Protein AF-A0A966PU54-F1 (afdb_monomer_lite)

Radius of gyration: 12.37 Å; chains: 1; bounding box: 28×20×30 Å

Foldseek 3Di:
DQWPLVVVVVCVVVVHDDDDDDNDDDDDLVVVVVSCVVVNDFDKDADTRDDDPPLIDTRGDSVCSRVSVVVSVD

Secondary structure (DSSP, 8-state):
--SHHHHHHHHHHTT----S--SS---SHHHHHHHHHHH-S-EEEE-TT--TT-SEEEE-SSTTHHHHHHHHH-

Sequence (74 aa):
MGDKVSSRKAALRGGAPIVPGTTEFLKSADEITQFAKTHGFPVAIKAAYGGGGRGMKVVHDQKSVQEAMESAQR

pLDDT: mean 91.15, std 7.09, range [62.69, 96.94]

Structure (mmCIF, N/CA/C/O backbone):
data_AF-A0A966PU54-F1
#
_entry.id   AF-A0A966PU54-F1
#
loop_
_atom_site.group_PDB
_atom_site.id
_atom_site.type_symbol
_atom_site.label_atom_id
_atom_site.label_alt_id
_atom_site.label_comp_id
_atom_site.label_asym_id
_atom_site.label_entity_id
_atom_site.label_seq_id
_atom_site.pdbx_PDB_ins_code
_atom_site.Cartn_x
_atom_site.Cartn_y
_atom_site.Cartn_z
_atom_site.occupancy
_atom_site.B_iso_or_equiv
_atom_site.auth_seq_id
_atom_site.auth_comp_id
_atom_site.auth_asym_id
_atom_site.auth_atom_id
_atom_site.pdbx_PDB_model_num
ATOM 1 N N . MET A 1 1 ? 14.662 4.496 -9.089 1.00 62.69 1 MET A N 1
ATOM 2 C CA . MET A 1 1 ? 13.320 4.039 -8.672 1.00 62.69 1 MET A CA 1
ATOM 3 C C . MET A 1 1 ? 13.138 4.476 -7.224 1.00 62.69 1 MET A C 1
ATOM 5 O O . MET A 1 1 ? 13.748 3.873 -6.355 1.00 62.69 1 MET A O 1
ATOM 9 N N . GLY A 1 2 ? 12.482 5.613 -6.978 1.00 84.12 2 GLY A N 1
ATOM 10 C CA . GLY A 1 2 ? 12.471 6.248 -5.647 1.00 84.12 2 GLY A CA 1
ATOM 11 C C . GLY A 1 2 ? 11.321 5.797 -4.745 1.00 84.12 2 GLY A C 1
ATOM 12 O O . GLY A 1 2 ? 11.382 5.964 -3.533 1.00 84.12 2 GLY A O 1
ATOM 13 N N . ASP A 1 3 ? 10.282 5.206 -5.333 1.00 91.88 3 ASP A N 1
ATOM 14 C CA . ASP A 1 3 ? 9.059 4.825 -4.640 1.00 91.88 3 ASP A CA 1
ATOM 15 C C . ASP A 1 3 ? 8.463 3.534 -5.227 1.00 91.88 3 ASP A C 1
ATOM 17 O O . ASP A 1 3 ? 8.819 3.066 -6.318 1.00 91.88 3 ASP A O 1
ATOM 21 N N . LYS A 1 4 ? 7.545 2.920 -4.480 1.00 89.94 4 LYS A N 1
ATOM 22 C CA . LYS A 1 4 ? 6.931 1.639 -4.862 1.00 89.94 4 LYS A CA 1
ATOM 23 C C . LYS A 1 4 ? 5.987 1.754 -6.060 1.00 89.94 4 LYS A C 1
ATOM 25 O O . LYS A 1 4 ? 5.833 0.774 -6.789 1.00 89.94 4 LYS A O 1
ATOM 30 N N . VAL A 1 5 ? 5.390 2.922 -6.291 1.00 93.69 5 VAL A N 1
ATOM 31 C CA . VAL A 1 5 ? 4.498 3.161 -7.430 1.00 93.69 5 VAL A CA 1
ATOM 32 C C . VAL A 1 5 ? 5.311 3.244 -8.724 1.00 93.69 5 VAL A C 1
ATOM 34 O O . VAL A 1 5 ? 5.001 2.535 -9.685 1.00 93.69 5 VAL A O 1
ATOM 37 N N . SER A 1 6 ? 6.408 4.009 -8.747 1.00 93.50 6 SER A N 1
ATOM 38 C CA . SER A 1 6 ? 7.318 4.062 -9.902 1.00 93.50 6 SER A CA 1
ATOM 39 C C . SER A 1 6 ? 7.955 2.701 -10.192 1.00 93.50 6 SER A C 1
ATOM 41 O O . SER A 1 6 ? 8.009 2.292 -11.355 1.00 93.50 6 SER A O 1
ATOM 43 N N . SER A 1 7 ? 8.326 1.956 -9.143 1.00 93.38 7 SER A N 1
ATOM 44 C CA . SER A 1 7 ? 8.811 0.569 -9.245 1.00 93.38 7 SER A CA 1
ATOM 45 C C . SER A 1 7 ? 7.797 -0.350 -9.924 1.00 93.38 7 SER A C 1
ATOM 47 O O . SER A 1 7 ? 8.141 -1.075 -10.857 1.00 93.38 7 SER A O 1
ATOM 49 N N . ARG A 1 8 ? 6.527 -0.282 -9.509 1.00 94.44 8 ARG A N 1
ATOM 50 C CA . ARG A 1 8 ? 5.443 -1.069 -10.105 1.00 94.44 8 ARG A CA 1
ATOM 51 C C . ARG A 1 8 ? 5.205 -0.702 -11.567 1.00 94.44 8 ARG A C 1
ATOM 53 O O . ARG A 1 8 ? 5.104 -1.598 -12.399 1.00 94.44 8 ARG A O 1
ATOM 60 N N . LYS A 1 9 ? 5.148 0.595 -11.895 1.00 94.69 9 LYS A N 1
ATOM 61 C CA . LYS A 1 9 ? 4.989 1.057 -13.286 1.00 94.69 9 LYS A CA 1
ATOM 62 C C . LYS A 1 9 ? 6.123 0.539 -14.175 1.00 94.69 9 LYS A C 1
ATOM 64 O O . LYS A 1 9 ? 5.870 0.134 -15.304 1.00 94.69 9 LYS A O 1
ATOM 69 N N . ALA A 1 10 ? 7.360 0.534 -13.677 1.00 95.06 10 ALA A N 1
ATOM 70 C CA . ALA A 1 10 ? 8.496 -0.013 -14.414 1.00 95.06 10 ALA A CA 1
ATOM 71 C C . ALA A 1 10 ? 8.394 -1.534 -14.609 1.00 95.06 10 ALA A C 1
ATOM 73 O O . ALA A 1 10 ? 8.615 -2.003 -15.721 1.00 95.06 10 ALA A O 1
ATOM 74 N N . ALA A 1 11 ? 7.999 -2.281 -13.573 1.00 94.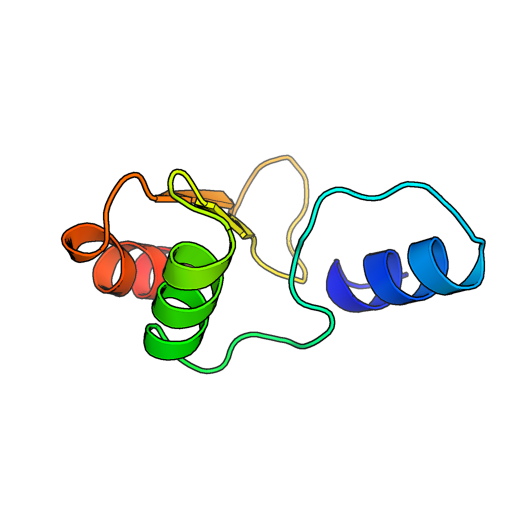94 11 ALA A N 1
ATOM 75 C CA . ALA A 1 11 ? 7.785 -3.726 -13.667 1.00 94.94 11 ALA A CA 1
ATOM 76 C C . ALA A 1 11 ? 6.691 -4.084 -14.691 1.00 94.94 11 ALA A C 1
ATOM 78 O O . ALA A 1 11 ? 6.901 -4.968 -15.517 1.00 94.94 11 ALA A O 1
ATOM 79 N N . LEU A 1 12 ? 5.577 -3.339 -14.700 1.00 94.31 12 LEU A N 1
ATOM 80 C CA . LEU A 1 12 ? 4.514 -3.481 -15.703 1.00 94.31 12 LEU A CA 1
ATOM 81 C C . LEU A 1 12 ? 5.025 -3.236 -17.123 1.00 94.31 12 LEU A C 1
ATOM 83 O O . LEU A 1 1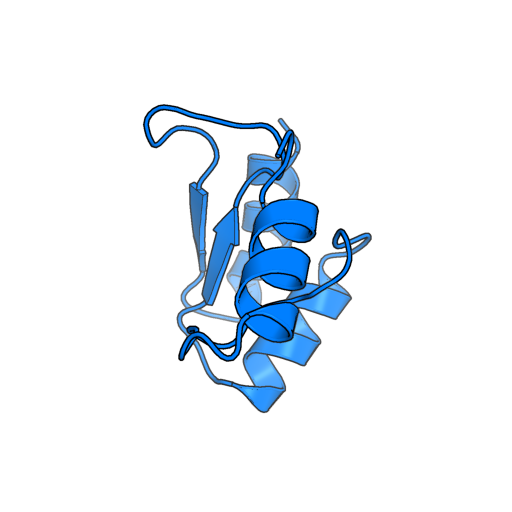2 ? 4.788 -4.053 -18.006 1.00 94.31 12 LEU A O 1
ATOM 87 N N . ARG A 1 13 ? 5.757 -2.134 -17.347 1.00 95.06 13 ARG A N 1
ATOM 88 C CA . ARG A 1 13 ? 6.344 -1.836 -18.667 1.00 95.06 13 ARG A CA 1
ATOM 89 C C . ARG A 1 13 ? 7.335 -2.905 -19.125 1.00 95.06 13 ARG A C 1
ATOM 91 O O . ARG A 1 13 ? 7.454 -3.137 -20.319 1.00 95.06 13 ARG A O 1
ATOM 98 N N . GLY A 1 14 ? 8.038 -3.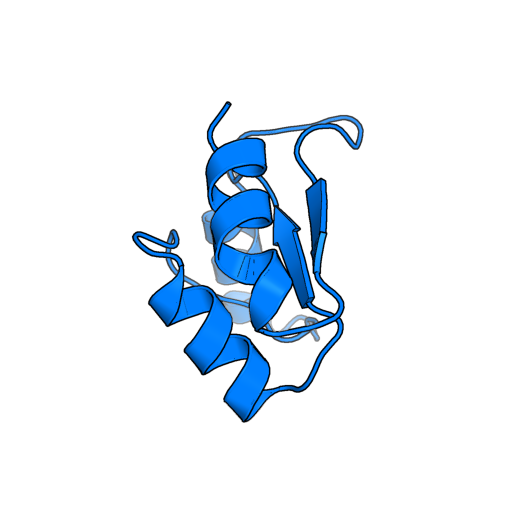535 -18.187 1.00 96.50 14 GLY A N 1
ATOM 99 C CA . GLY A 1 14 ? 8.961 -4.635 -18.459 1.00 96.50 14 GLY A CA 1
ATOM 100 C C . GLY A 1 14 ? 8.289 -5.995 -18.669 1.00 96.50 14 GLY A C 1
ATOM 101 O O . GLY A 1 14 ? 8.999 -6.970 -18.884 1.00 96.50 14 GLY A O 1
ATOM 102 N N . GLY A 1 15 ? 6.957 -6.088 -18.575 1.00 95.56 15 GLY A N 1
ATOM 103 C CA . GLY A 1 15 ? 6.225 -7.349 -18.730 1.00 95.56 15 GLY A CA 1
ATOM 104 C C . GLY A 1 15 ? 6.392 -8.322 -17.560 1.00 95.56 15 GLY A C 1
ATOM 105 O O . GLY A 1 15 ? 6.096 -9.506 -17.702 1.00 95.56 15 GLY A O 1
ATOM 106 N N . ALA A 1 16 ? 6.870 -7.853 -16.403 1.00 95.38 16 ALA A N 1
ATOM 107 C CA . ALA A 1 16 ? 7.025 -8.712 -15.239 1.00 95.38 16 ALA A CA 1
ATOM 108 C C . ALA A 1 16 ? 5.644 -9.140 -14.700 1.00 95.38 16 ALA A C 1
ATOM 110 O O . ALA A 1 16 ? 4.754 -8.292 -14.568 1.00 95.38 16 ALA A 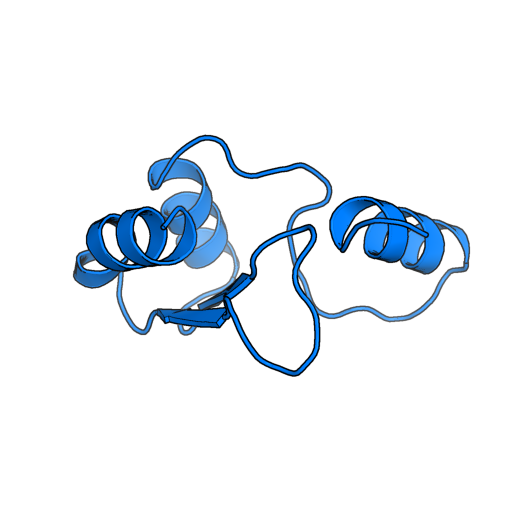O 1
ATOM 111 N N . PRO A 1 17 ? 5.453 -10.419 -14.325 1.00 93.25 17 PRO A N 1
ATOM 112 C CA . PRO A 1 17 ? 4.260 -10.829 -13.600 1.00 93.25 17 PRO A CA 1
ATOM 113 C C . PRO A 1 17 ? 4.292 -10.188 -12.211 1.00 93.25 17 PRO A C 1
ATOM 115 O O . PRO A 1 17 ? 5.240 -10.375 -11.446 1.00 93.25 17 PRO A O 1
ATOM 118 N N . ILE A 1 18 ? 3.264 -9.409 -11.879 1.00 93.50 18 ILE A N 1
ATOM 119 C CA . ILE A 1 18 ? 3.190 -8.703 -10.600 1.00 93.50 18 ILE A CA 1
ATOM 120 C C . ILE A 1 18 ? 1.896 -9.009 -9.858 1.00 93.50 18 ILE A C 1
ATOM 122 O O . ILE A 1 18 ? 0.836 -9.185 -10.453 1.00 93.50 18 ILE A O 1
ATOM 126 N N . VAL A 1 19 ? 1.982 -9.004 -8.529 1.00 93.31 19 VAL A N 1
ATOM 127 C CA . VAL A 1 19 ? 0.809 -9.078 -7.649 1.00 93.31 19 VAL A CA 1
ATOM 128 C C . VAL A 1 19 ? -0.089 -7.861 -7.903 1.00 93.31 19 VAL A C 1
ATOM 130 O O . VAL A 1 19 ? 0.460 -6.755 -8.003 1.00 93.31 19 VAL A O 1
ATOM 133 N N . PRO A 1 20 ? -1.428 -8.004 -7.957 1.00 93.38 20 PRO A N 1
ATOM 134 C CA . PRO A 1 20 ? -2.345 -6.875 -8.086 1.00 93.38 20 PRO A CA 1
ATOM 135 C C . PRO A 1 20 ? -2.051 -5.770 -7.068 1.00 93.38 20 PRO A C 1
ATOM 137 O O . PRO A 1 20 ? -1.696 -6.021 -5.916 1.00 93.38 20 PRO A O 1
ATOM 140 N N . GLY A 1 21 ? -2.149 -4.522 -7.504 1.00 93.88 21 GLY A N 1
ATOM 141 C CA . GLY A 1 21 ? -1.920 -3.365 -6.648 1.00 93.88 21 GLY A CA 1
ATOM 142 C C . GLY A 1 21 ? -2.002 -2.069 -7.432 1.00 93.88 21 GLY A C 1
ATOM 143 O O . GLY A 1 21 ? -1.907 -2.072 -8.660 1.00 93.88 21 GLY A O 1
ATOM 144 N N . THR A 1 22 ? -2.173 -0.964 -6.717 1.00 93.56 22 THR A N 1
ATOM 145 C CA . THR A 1 22 ? -2.405 0.342 -7.332 1.00 93.56 22 THR A CA 1
ATOM 146 C C . THR A 1 22 ? -1.168 0.865 -8.054 1.00 93.56 22 THR A C 1
ATOM 148 O O . THR A 1 22 ? -0.032 0.685 -7.610 1.00 93.56 22 THR A O 1
ATOM 151 N N . THR A 1 23 ? -1.395 1.528 -9.187 1.00 93.31 23 THR A N 1
ATOM 152 C CA . THR A 1 23 ? -0.361 2.235 -9.956 1.00 93.31 23 THR A CA 1
ATOM 153 C C . THR A 1 23 ? -0.328 3.724 -9.655 1.00 93.31 23 THR A C 1
ATOM 155 O O . THR A 1 23 ? 0.470 4.426 -10.251 1.00 93.31 23 THR A O 1
ATOM 158 N N . GLU A 1 24 ? -1.150 4.210 -8.736 1.00 93.50 24 GLU A N 1
ATOM 159 C CA . GLU A 1 24 ? -1.116 5.583 -8.243 1.00 93.50 24 GLU A CA 1
ATOM 160 C C . GLU A 1 24 ? -1.035 5.573 -6.715 1.00 93.50 24 GLU A C 1
ATOM 162 O O . GLU A 1 24 ? -1.326 4.561 -6.062 1.00 93.50 24 GLU A O 1
ATOM 167 N N . PHE A 1 25 ? -0.602 6.699 -6.149 1.00 92.25 25 PHE A N 1
ATOM 168 C CA . PHE A 1 25 ? -0.639 6.904 -4.706 1.00 92.25 25 PHE A CA 1
ATOM 169 C C . PHE A 1 25 ? -2.092 6.985 -4.242 1.00 92.25 25 PHE A C 1
ATOM 171 O O . PHE A 1 25 ? -2.883 7.730 -4.819 1.00 92.25 25 PHE A O 1
ATOM 178 N N . LEU A 1 26 ? -2.405 6.243 -3.183 1.00 91.69 26 LEU A N 1
ATOM 179 C CA . LEU A 1 26 ? -3.710 6.288 -2.533 1.00 91.69 26 LEU A CA 1
ATOM 180 C C . LEU A 1 26 ? -3.923 7.657 -1.881 1.00 91.69 26 LEU A C 1
ATOM 182 O O . LEU A 1 26 ? -3.015 8.160 -1.211 1.00 91.69 26 LEU A O 1
ATOM 186 N N . LYS A 1 27 ? -5.122 8.229 -2.028 1.00 91.06 27 LYS A N 1
ATOM 187 C CA . LYS A 1 27 ? -5.492 9.509 -1.400 1.00 91.06 27 LYS A CA 1
ATOM 188 C C . LYS A 1 27 ? -6.505 9.342 -0.271 1.00 91.06 27 LYS A C 1
ATOM 190 O O . LYS A 1 27 ? -6.584 10.216 0.587 1.00 91.06 27 LYS A O 1
ATOM 195 N N . SER A 1 28 ? -7.244 8.232 -0.237 1.00 93.50 28 SER A N 1
ATOM 196 C CA . SER A 1 28 ? -8.250 7.965 0.798 1.00 93.50 28 SER A CA 1
ATOM 197 C C . SER A 1 28 ? -8.398 6.480 1.156 1.00 93.50 28 SER A C 1
ATOM 199 O O . SER A 1 28 ? -7.938 5.584 0.444 1.00 93.50 28 SER A O 1
ATOM 201 N N . ALA A 1 29 ? -9.073 6.225 2.281 1.00 94.31 29 ALA A N 1
ATOM 202 C CA . ALA A 1 29 ? -9.413 4.887 2.761 1.00 94.31 29 ALA A CA 1
ATOM 203 C C . ALA A 1 29 ? -10.446 4.200 1.852 1.00 94.31 29 ALA A C 1
ATOM 205 O O . ALA A 1 29 ? -10.461 2.972 1.717 1.00 94.31 29 ALA A O 1
ATOM 206 N N . ASP A 1 30 ? -11.270 4.989 1.165 1.00 95.62 30 ASP A N 1
ATOM 207 C CA . ASP A 1 30 ? -12.242 4.491 0.196 1.00 95.62 30 ASP A CA 1
ATOM 208 C C . ASP A 1 30 ? -11.565 3.797 -0.986 1.00 95.62 30 ASP A C 1
ATOM 210 O O . ASP A 1 30 ? -12.042 2.753 -1.429 1.00 95.62 30 ASP A O 1
ATOM 214 N N . GLU A 1 31 ? -10.421 4.303 -1.455 1.00 95.50 31 GLU A N 1
ATOM 215 C CA . GLU A 1 31 ? -9.656 3.654 -2.527 1.00 95.50 31 GLU A CA 1
ATOM 216 C C . GLU A 1 31 ? -9.157 2.262 -2.108 1.00 95.50 31 GLU A C 1
ATOM 218 O O . GLU A 1 31 ? -9.206 1.316 -2.897 1.00 95.50 31 GLU A O 1
ATOM 223 N N . ILE A 1 32 ? -8.744 2.101 -0.845 1.00 95.19 32 ILE A N 1
ATOM 224 C CA . ILE A 1 32 ? -8.352 0.796 -0.290 1.00 95.19 32 ILE A CA 1
ATOM 225 C C . ILE A 1 32 ? -9.567 -0.134 -0.225 1.00 95.19 32 ILE A C 1
ATOM 227 O O . ILE A 1 32 ? -9.476 -1.302 -0.607 1.00 95.19 32 ILE A O 1
ATOM 231 N N . THR A 1 33 ? -10.715 0.383 0.216 1.00 96.38 33 THR A N 1
ATOM 232 C CA . THR A 1 33 ? -11.963 -0.387 0.286 1.00 96.38 33 THR A CA 1
ATOM 233 C C . THR A 1 33 ? -12.420 -0.844 -1.098 1.00 96.38 33 THR A C 1
ATOM 235 O O . THR A 1 33 ? -12.814 -1.997 -1.261 1.00 96.38 33 THR A O 1
ATOM 238 N N . GLN A 1 34 ? -12.354 0.021 -2.113 1.00 96.19 34 GLN A N 1
ATOM 239 C CA . GLN A 1 34 ? -12.686 -0.341 -3.493 1.00 96.19 34 GLN A CA 1
ATOM 240 C C . GLN A 1 34 ? -11.724 -1.394 -4.045 1.00 96.19 34 GLN A C 1
ATOM 242 O O . GLN A 1 34 ? -12.169 -2.382 -4.628 1.00 96.19 34 GLN A O 1
ATOM 247 N N . PHE A 1 35 ? -10.420 -1.236 -3.803 1.00 96.50 35 PHE A N 1
ATOM 248 C CA . PHE A 1 35 ? -9.426 -2.232 -4.191 1.00 96.50 35 PHE A CA 1
ATOM 249 C C . PHE A 1 35 ? -9.718 -3.600 -3.551 1.00 96.50 35 PHE A C 1
ATOM 251 O O . PHE A 1 35 ? -9.732 -4.617 -4.244 1.00 96.50 35 PHE A O 1
ATOM 258 N N . ALA A 1 36 ? -10.020 -3.627 -2.250 1.00 96.44 36 ALA A N 1
ATOM 259 C CA . ALA A 1 36 ? -10.343 -4.852 -1.524 1.00 96.44 36 ALA A CA 1
ATOM 260 C C . ALA A 1 36 ? -11.689 -5.470 -1.944 1.00 96.44 36 ALA A C 1
ATOM 262 O O . ALA A 1 36 ? -11.821 -6.688 -1.947 1.00 96.44 36 ALA A O 1
ATOM 263 N N . LYS A 1 37 ? -12.684 -4.671 -2.352 1.00 96.19 37 LYS A N 1
ATOM 264 C CA . LYS A 1 37 ? -13.936 -5.197 -2.929 1.00 96.19 37 LYS A CA 1
ATOM 265 C C . LYS A 1 37 ? -13.698 -5.930 -4.250 1.00 96.19 37 LYS A C 1
ATOM 267 O O . LYS A 1 37 ? -14.355 -6.932 -4.507 1.00 96.19 37 LYS A O 1
ATOM 272 N N . THR A 1 38 ? -12.754 -5.451 -5.058 1.00 96.81 38 THR A N 1
ATOM 273 C CA . THR A 1 38 ? -12.402 -6.067 -6.345 1.00 96.81 38 THR A CA 1
ATOM 274 C C . THR A 1 38 ? -11.492 -7.287 -6.185 1.00 96.81 38 THR A C 1
ATOM 276 O O . THR A 1 38 ? -11.640 -8.259 -6.920 1.00 96.81 38 THR A O 1
ATOM 279 N N . HIS A 1 39 ? -10.543 -7.250 -5.244 1.00 96.62 39 HIS A N 1
ATOM 280 C CA . HIS A 1 39 ? -9.482 -8.262 -5.130 1.00 96.62 39 HIS A CA 1
ATOM 281 C C . HIS A 1 39 ? -9.571 -9.162 -3.890 1.00 96.62 39 HIS A C 1
ATOM 283 O O . HIS A 1 39 ? -8.827 -10.137 -3.795 1.00 96.62 39 HIS A O 1
ATOM 289 N N . GLY A 1 40 ? -10.480 -8.867 -2.965 1.00 96.94 40 GLY A N 1
ATOM 290 C CA . GLY A 1 40 ? -10.618 -9.553 -1.685 1.00 96.94 40 GLY A CA 1
ATOM 291 C C . GLY A 1 40 ? -9.674 -9.026 -0.600 1.00 96.94 40 GLY A C 1
ATOM 292 O O . GLY A 1 40 ? -8.675 -8.357 -0.862 1.00 96.94 40 GLY A O 1
ATOM 293 N N . PHE A 1 41 ? -10.014 -9.357 0.644 1.00 96.44 41 PHE A N 1
ATOM 294 C CA . PHE A 1 41 ? -9.117 -9.257 1.795 1.00 96.44 41 PHE A CA 1
ATOM 295 C C . PHE A 1 41 ? -8.354 -10.586 1.994 1.00 96.44 41 PHE A C 1
ATOM 297 O O . PHE A 1 41 ? -8.871 -11.637 1.608 1.00 96.44 41 PHE A O 1
ATOM 304 N N . PRO A 1 42 ? -7.166 -10.580 2.632 1.00 96.88 42 PRO A N 1
ATOM 305 C CA . PRO A 1 42 ? -6.474 -9.415 3.186 1.00 96.88 42 PRO A CA 1
ATOM 306 C C . PRO A 1 42 ? -5.766 -8.565 2.121 1.00 96.88 42 PRO A C 1
ATOM 308 O O . PRO A 1 42 ? -5.299 -9.076 1.105 1.00 96.88 42 PRO A O 1
ATOM 311 N N . VAL A 1 43 ? -5.619 -7.264 2.397 1.00 96.50 43 VAL A N 1
ATOM 312 C CA . VAL A 1 43 ? -4.847 -6.326 1.561 1.00 96.50 43 VAL A CA 1
ATOM 313 C C . VAL A 1 43 ? -3.672 -5.739 2.335 1.00 96.50 43 VAL A C 1
ATOM 315 O O . VAL A 1 43 ? -3.747 -5.524 3.542 1.00 96.50 43 VAL A O 1
ATOM 318 N N . ALA A 1 44 ? -2.565 -5.464 1.643 1.00 94.38 44 ALA A N 1
ATOM 319 C CA . ALA A 1 44 ? -1.382 -4.858 2.247 1.00 94.38 44 ALA A CA 1
ATOM 320 C C . ALA A 1 44 ? -1.242 -3.386 1.836 1.00 94.38 44 ALA A C 1
ATOM 322 O O . ALA A 1 44 ? -0.991 -3.085 0.668 1.00 94.38 44 ALA A O 1
ATOM 323 N N . ILE A 1 45 ? -1.309 -2.481 2.810 1.00 92.44 45 ILE A N 1
ATOM 324 C CA . ILE A 1 45 ? -1.001 -1.058 2.648 1.00 92.44 45 ILE A CA 1
ATOM 325 C C . ILE A 1 45 ? 0.501 -0.876 2.866 1.00 92.44 45 ILE A C 1
ATOM 327 O O . ILE A 1 45 ? 1.060 -1.380 3.841 1.00 92.44 45 ILE A O 1
ATOM 331 N N . LYS A 1 46 ? 1.176 -0.175 1.951 1.00 90.69 46 LYS A N 1
ATOM 332 C CA . LYS A 1 46 ? 2.621 0.080 2.017 1.00 90.69 46 LYS A CA 1
ATOM 333 C C . LYS A 1 46 ? 2.917 1.562 1.812 1.00 90.69 46 LYS A C 1
ATOM 335 O O . LYS A 1 46 ? 2.501 2.132 0.808 1.00 90.69 46 LYS A O 1
ATOM 340 N N . ALA A 1 47 ? 3.731 2.141 2.691 1.00 89.19 47 ALA A N 1
ATOM 341 C CA . ALA A 1 47 ? 4.292 3.473 2.507 1.00 89.19 47 ALA A CA 1
ATOM 342 C C . ALA A 1 47 ? 5.114 3.521 1.212 1.00 89.19 47 ALA A C 1
ATOM 344 O O . ALA A 1 47 ? 5.972 2.661 0.976 1.00 89.19 47 ALA A O 1
ATOM 345 N N . ALA A 1 48 ? 4.874 4.521 0.367 1.00 88.19 48 ALA A N 1
ATOM 346 C CA . ALA A 1 48 ? 5.458 4.557 -0.969 1.00 88.19 48 ALA A CA 1
ATOM 347 C C . ALA A 1 48 ? 6.985 4.742 -0.959 1.00 88.19 48 ALA A C 1
ATOM 349 O O . ALA A 1 48 ? 7.674 4.056 -1.714 1.00 88.19 48 ALA A O 1
ATOM 350 N N . TYR A 1 49 ? 7.504 5.565 -0.042 1.00 87.56 49 TYR A N 1
ATOM 351 C CA . TYR A 1 49 ? 8.928 5.914 0.076 1.00 87.56 49 TYR A CA 1
ATOM 352 C C . TYR A 1 49 ? 9.689 5.138 1.177 1.00 87.56 49 TYR A C 1
ATOM 354 O O . TYR A 1 49 ? 10.869 5.377 1.402 1.00 87.56 49 TYR A O 1
ATOM 362 N N . GLY A 1 50 ? 9.043 4.197 1.881 1.00 78.19 50 GLY A N 1
ATOM 363 C CA . GLY A 1 50 ? 9.661 3.462 3.002 1.00 78.19 50 GLY A CA 1
ATOM 364 C C . GLY A 1 50 ? 10.552 2.273 2.598 1.00 78.19 50 GLY A C 1
ATOM 365 O O . GLY A 1 50 ? 10.326 1.644 1.562 1.00 78.19 50 GLY A O 1
ATOM 366 N N . GLY A 1 51 ? 11.508 1.897 3.457 1.00 78.69 51 GLY A N 1
ATOM 367 C CA . GLY A 1 51 ? 12.417 0.751 3.278 1.00 78.69 51 GLY A CA 1
ATOM 368 C C . GLY A 1 51 ? 12.710 -0.002 4.586 1.00 78.69 51 GLY A C 1
ATOM 369 O O . GLY A 1 51 ? 12.487 0.518 5.680 1.00 78.69 51 GLY A O 1
ATOM 370 N N . GLY A 1 52 ? 13.190 -1.248 4.485 1.00 80.88 52 GLY A N 1
ATOM 371 C CA . GLY A 1 52 ? 13.546 -2.076 5.650 1.00 80.88 52 GLY A CA 1
ATOM 372 C C . GLY A 1 52 ? 12.355 -2.682 6.405 1.00 80.88 52 GLY A C 1
ATOM 373 O O . GLY A 1 52 ? 12.420 -2.848 7.616 1.00 80.88 52 GLY A O 1
ATOM 374 N N . GLY A 1 53 ? 11.238 -2.949 5.718 1.00 73.62 53 GLY A N 1
ATOM 375 C CA . GLY A 1 53 ? 10.050 -3.593 6.307 1.00 73.62 53 GLY A CA 1
ATOM 376 C C . GLY A 1 53 ? 9.153 -2.681 7.155 1.00 73.62 53 GLY A C 1
ATOM 377 O O . GLY A 1 53 ? 8.080 -3.102 7.577 1.00 73.62 53 GLY A O 1
ATOM 378 N N . ARG A 1 54 ? 9.545 -1.420 7.366 1.00 76.06 54 ARG A N 1
ATOM 379 C CA . ARG A 1 54 ? 8.766 -0.422 8.114 1.00 76.06 54 ARG A CA 1
ATOM 380 C C . ARG A 1 54 ? 7.740 0.268 7.204 1.00 76.06 54 ARG A C 1
ATOM 382 O O . ARG A 1 54 ? 8.007 0.489 6.022 1.00 76.06 54 ARG A O 1
ATOM 389 N N . GLY A 1 55 ? 6.565 0.595 7.747 1.00 80.50 55 GLY A N 1
ATOM 390 C CA . GLY A 1 55 ? 5.483 1.259 7.004 1.00 80.50 55 GLY A CA 1
ATOM 391 C C . GLY A 1 55 ? 4.620 0.318 6.154 1.00 80.50 55 GLY A C 1
ATOM 392 O O . GLY A 1 55 ? 4.140 0.717 5.094 1.00 80.50 55 GLY A O 1
ATOM 393 N N . MET A 1 56 ? 4.450 -0.940 6.575 1.00 88.56 56 MET A N 1
ATOM 394 C CA . MET A 1 56 ? 3.479 -1.869 5.991 1.00 88.56 56 MET A CA 1
ATOM 395 C C . MET A 1 56 ? 2.409 -2.239 7.019 1.00 88.56 56 MET A C 1
ATOM 397 O O . MET A 1 56 ? 2.734 -2.530 8.170 1.00 88.56 56 MET A O 1
ATOM 401 N N . LYS A 1 57 ? 1.148 -2.269 6.589 1.00 90.75 57 LYS A N 1
ATOM 402 C CA . LYS A 1 57 ? 0.008 -2.750 7.376 1.00 90.75 57 LYS A CA 1
ATOM 403 C C . LYS A 1 57 ? -0.774 -3.770 6.563 1.00 90.75 57 LYS A C 1
ATOM 405 O O . LYS A 1 57 ? -1.001 -3.560 5.374 1.00 90.75 57 LYS A O 1
ATOM 410 N N . VAL A 1 58 ? -1.153 -4.876 7.195 1.00 93.94 58 VAL A N 1
ATOM 411 C CA . VAL A 1 58 ? -2.042 -5.878 6.600 1.00 93.94 58 VAL A CA 1
ATOM 412 C C . VAL A 1 58 ? -3.430 -5.647 7.173 1.00 93.94 58 VAL A C 1
ATOM 414 O O . VAL A 1 58 ? -3.592 -5.568 8.388 1.00 93.94 58 VAL A O 1
ATOM 417 N N . VAL A 1 59 ? -4.405 -5.491 6.289 1.00 95.94 59 VAL A N 1
ATOM 418 C CA . VAL A 1 59 ? -5.794 -5.192 6.623 1.00 95.94 59 VAL A CA 1
ATOM 419 C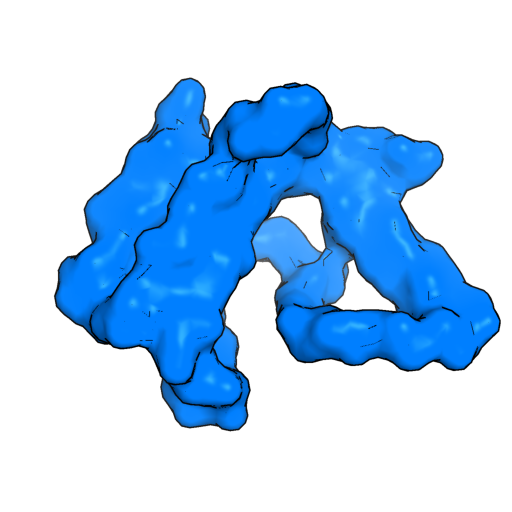 C . VAL A 1 59 ? -6.621 -6.416 6.279 1.00 95.94 59 VAL A C 1
ATOM 421 O O . VAL A 1 59 ? -6.560 -6.898 5.147 1.00 95.94 59 VAL A O 1
ATOM 424 N N . HIS A 1 60 ? -7.352 -6.939 7.258 1.00 96.56 60 HIS A N 1
ATOM 425 C CA . HIS A 1 60 ? -8.087 -8.201 7.134 1.00 96.56 60 HIS A CA 1
ATOM 426 C C . HIS A 1 60 ? -9.573 -8.007 6.829 1.00 96.56 60 HIS A C 1
ATOM 428 O O . HIS A 1 60 ? -10.222 -8.937 6.358 1.00 96.56 60 HIS A O 1
ATOM 434 N N . ASP A 1 61 ? -10.107 -6.812 7.067 1.00 96.56 61 ASP A N 1
ATOM 435 C CA . ASP A 1 61 ? -11.515 -6.507 6.861 1.00 96.56 61 ASP A CA 1
ATOM 436 C C . ASP A 1 61 ? -11.728 -5.027 6.532 1.00 96.56 61 ASP A C 1
ATOM 438 O O . ASP A 1 61 ? -10.850 -4.183 6.696 1.00 96.56 61 ASP A O 1
ATOM 442 N N . GLN A 1 62 ? -12.935 -4.698 6.079 1.00 96.19 62 GLN A N 1
ATOM 443 C CA . GLN A 1 62 ? -13.293 -3.328 5.726 1.00 96.19 62 GLN A CA 1
ATOM 444 C C . GLN A 1 62 ? -13.291 -2.373 6.933 1.00 96.19 62 GLN A C 1
ATOM 446 O O . GLN A 1 62 ? -13.041 -1.183 6.764 1.00 96.19 62 GLN A O 1
ATOM 451 N N . LYS A 1 63 ? -13.561 -2.870 8.147 1.00 96.31 63 LYS A N 1
ATOM 452 C CA . LYS A 1 63 ? -13.692 -2.031 9.351 1.00 96.31 63 LYS A CA 1
ATOM 453 C C . LYS A 1 63 ? -12.342 -1.467 9.796 1.00 96.31 63 LYS A C 1
ATOM 455 O O . LYS A 1 63 ? -12.288 -0.356 10.311 1.00 96.31 63 LYS A O 1
ATOM 460 N N . SER A 1 64 ? -11.266 -2.208 9.551 1.00 95.69 64 SER A N 1
ATOM 461 C CA . SER A 1 64 ? -9.891 -1.840 9.902 1.00 95.69 64 SER A CA 1
ATOM 462 C C . SER A 1 64 ? -9.191 -0.950 8.864 1.00 95.69 64 SER A C 1
ATOM 464 O O . SER A 1 64 ? -8.084 -0.476 9.116 1.00 95.69 64 SER A O 1
ATOM 466 N N . VAL A 1 65 ? -9.814 -0.674 7.709 1.00 95.31 65 VAL A N 1
ATOM 467 C CA . VAL A 1 65 ? -9.187 0.099 6.617 1.00 95.31 65 VAL A CA 1
ATOM 468 C C . VAL A 1 65 ? -8.825 1.525 7.042 1.00 95.31 65 VAL A C 1
ATOM 470 O O . VAL A 1 65 ? -7.708 1.968 6.775 1.00 95.31 65 VAL A O 1
ATOM 473 N N . GLN A 1 66 ? -9.749 2.232 7.700 1.00 94.25 66 GLN A N 1
ATOM 474 C CA . GLN A 1 66 ? -9.553 3.631 8.098 1.00 94.25 66 GLN A CA 1
ATOM 475 C C . GLN A 1 66 ? -8.357 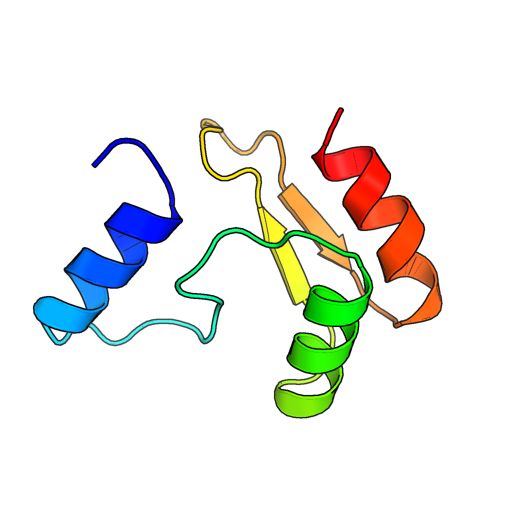3.770 9.049 1.00 94.25 66 GLN A C 1
ATOM 477 O O . GLN A 1 66 ? -7.412 4.507 8.770 1.00 94.25 66 GLN A O 1
ATOM 482 N N . GLU A 1 67 ? -8.355 2.983 10.125 1.00 92.81 67 GLU A N 1
ATOM 483 C CA . GLU A 1 67 ? -7.275 2.968 11.115 1.00 92.81 67 GLU A CA 1
ATOM 484 C C . GLU A 1 67 ? -5.931 2.573 10.483 1.00 92.81 67 GLU A C 1
ATOM 486 O O . GLU A 1 67 ? -4.889 3.172 10.766 1.00 92.81 67 GLU A O 1
ATOM 491 N N . ALA A 1 68 ? -5.939 1.583 9.586 1.00 91.06 68 ALA A N 1
ATOM 492 C CA . ALA A 1 68 ? -4.728 1.137 8.916 1.00 91.06 68 ALA A CA 1
ATOM 493 C C . ALA A 1 68 ? -4.139 2.210 7.987 1.00 91.06 68 ALA A C 1
ATOM 495 O O . ALA A 1 68 ? -2.913 2.326 7.908 1.00 91.06 68 ALA A O 1
ATOM 496 N N . MET A 1 69 ? -4.979 3.010 7.317 1.00 89.12 69 MET A N 1
ATOM 497 C CA . MET A 1 69 ? -4.519 4.138 6.505 1.00 89.12 69 MET A CA 1
ATOM 498 C C . MET A 1 69 ? -3.886 5.227 7.376 1.00 89.12 69 MET A C 1
ATOM 500 O O . MET A 1 69 ? -2.759 5.642 7.106 1.00 89.12 69 MET A O 1
ATOM 504 N N . GLU A 1 70 ? -4.564 5.644 8.445 1.00 88.12 70 GLU A N 1
ATOM 505 C CA . GLU A 1 70 ? -4.056 6.657 9.380 1.00 88.12 70 GLU A CA 1
ATOM 506 C C . GLU A 1 70 ? -2.755 6.210 10.057 1.00 88.12 70 GLU A C 1
ATOM 508 O O . GLU A 1 70 ? -1.835 7.001 10.270 1.00 88.12 70 GLU A O 1
ATOM 513 N N . SER A 1 71 ? -2.636 4.920 10.385 1.00 84.06 71 SER A N 1
ATOM 514 C CA . SER A 1 71 ? -1.396 4.360 10.923 1.00 84.06 71 SER A CA 1
ATOM 515 C C . SER A 1 71 ? -0.274 4.270 9.885 1.00 84.06 71 SER A C 1
ATOM 517 O O . SER A 1 71 ? 0.880 4.197 10.298 1.00 84.06 71 SER A O 1
ATOM 519 N N . ALA A 1 72 ? -0.576 4.204 8.587 1.00 81.19 72 ALA A N 1
ATOM 520 C CA . ALA A 1 72 ? 0.428 4.129 7.523 1.00 81.19 72 ALA A CA 1
ATOM 521 C C . ALA A 1 72 ? 0.908 5.512 7.041 1.00 81.19 72 ALA A C 1
ATOM 523 O O . ALA A 1 72 ? 1.934 5.587 6.365 1.00 81.19 72 ALA A O 1
ATOM 524 N N . GLN A 1 73 ? 0.165 6.578 7.361 1.00 77.75 73 GLN A N 1
ATOM 525 C CA . GLN A 1 73 ? 0.533 7.975 7.091 1.00 77.75 73 GLN A CA 1
ATOM 526 C C . GLN A 1 73 ? 1.408 8.604 8.188 1.00 77.75 73 GLN A C 1
ATOM 528 O O . GLN A 1 73 ? 2.052 9.618 7.925 1.00 77.75 73 GLN A O 1
ATOM 533 N N . ARG A 1 74 ? 1.417 8.021 9.392 1.00 66.62 74 ARG A N 1
ATOM 534 C CA . ARG A 1 74 ? 2.316 8.379 10.500 1.00 66.62 74 ARG A CA 1
ATOM 535 C C . ARG A 1 74 ? 3.706 7.780 10.302 1.00 66.62 74 ARG A C 1
ATOM 537 O O . ARG A 1 74 ? 4.682 8.491 10.617 1.00 66.62 74 ARG A O 1
#